Protein AF-A0A821H892-F1 (afdb_monomer)

Structure (mmCIF, N/CA/C/O backbone):
data_AF-A0A821H892-F1
#
_entry.id   AF-A0A821H892-F1
#
loop_
_atom_site.group_PDB
_atom_site.id
_atom_site.type_symbol
_atom_site.label_atom_id
_atom_site.label_alt_id
_atom_site.label_comp_id
_atom_site.label_asym_id
_atom_site.label_entity_id
_atom_site.label_seq_id
_atom_site.pdbx_PDB_ins_code
_atom_site.Cartn_x
_atom_site.Cartn_y
_atom_site.Cartn_z
_atom_site.occupancy
_atom_site.B_iso_or_equiv
_atom_site.auth_seq_id
_atom_site.auth_comp_id
_atom_site.auth_asym_id
_atom_site.auth_atom_id
_atom_site.pdbx_PDB_model_num
ATOM 1 N N . MET A 1 1 ? -0.830 26.082 19.150 1.00 38.91 1 MET A N 1
ATOM 2 C CA . MET A 1 1 ? 0.141 25.614 18.139 1.00 38.91 1 MET A CA 1
ATOM 3 C C . MET A 1 1 ? -0.563 24.563 17.296 1.00 38.91 1 MET A C 1
ATOM 5 O O . MET A 1 1 ? -0.838 23.487 17.806 1.00 38.91 1 MET A O 1
ATOM 9 N N . ALA A 1 2 ? -1.005 24.919 16.088 1.00 37.34 2 ALA A N 1
ATOM 10 C CA . ALA A 1 2 ? -1.718 23.990 15.214 1.00 37.34 2 ALA A CA 1
ATOM 11 C C . ALA A 1 2 ? -0.691 23.105 14.497 1.00 37.34 2 ALA A C 1
ATOM 13 O O . ALA A 1 2 ? 0.151 23.611 13.758 1.00 37.34 2 ALA A O 1
ATOM 14 N N . PHE A 1 3 ? -0.729 21.798 14.751 1.00 45.16 3 PHE A N 1
ATOM 15 C CA . PHE A 1 3 ? 0.015 20.831 13.954 1.00 45.16 3 PHE A CA 1
ATOM 16 C C . PHE A 1 3 ? -0.737 20.650 12.638 1.00 45.16 3 PHE A C 1
ATOM 18 O O . PHE A 1 3 ? -1.758 19.969 12.588 1.00 45.16 3 PHE A O 1
ATOM 25 N N . PHE A 1 4 ? -0.264 21.299 11.578 1.00 51.28 4 PHE A N 1
ATOM 26 C CA . PHE A 1 4 ? -0.753 21.011 10.238 1.00 51.28 4 PHE A CA 1
ATOM 27 C C . PHE A 1 4 ? -0.156 19.678 9.789 1.00 51.28 4 PHE A C 1
ATOM 29 O O . PHE A 1 4 ? 1.060 19.486 9.815 1.00 51.28 4 PHE A O 1
ATOM 36 N N . LEU A 1 5 ? -1.020 18.737 9.413 1.00 53.56 5 LEU A N 1
ATOM 37 C CA . LEU A 1 5 ? -0.603 17.485 8.797 1.00 53.56 5 LEU A CA 1
ATOM 38 C C . LEU A 1 5 ? 0.015 17.811 7.436 1.00 53.56 5 LEU A C 1
ATOM 40 O O . LEU A 1 5 ? -0.689 18.215 6.513 1.00 53.56 5 LEU A O 1
ATOM 44 N N . GLN A 1 6 ? 1.332 17.663 7.318 1.00 53.91 6 GLN A N 1
ATOM 45 C CA . GLN A 1 6 ? 2.026 17.858 6.053 1.00 53.91 6 GLN A CA 1
ATOM 46 C C . GLN A 1 6 ? 1.888 16.593 5.207 1.00 53.91 6 GLN A C 1
ATOM 48 O O . GLN A 1 6 ? 2.419 15.535 5.550 1.00 53.91 6 GLN A O 1
ATOM 53 N N . GLU A 1 7 ? 1.180 16.698 4.086 1.00 61.84 7 GLU A N 1
ATOM 54 C CA . GLU A 1 7 ? 1.226 15.667 3.059 1.00 61.84 7 GLU A CA 1
ATOM 55 C C . GLU A 1 7 ? 2.624 15.641 2.436 1.00 61.84 7 GLU A C 1
ATOM 57 O O . GLU A 1 7 ? 3.153 16.665 2.005 1.00 61.84 7 GLU A O 1
ATOM 62 N N . THR A 1 8 ? 3.264 14.472 2.450 1.00 63.97 8 THR A N 1
ATOM 63 C CA . THR A 1 8 ? 4.583 14.289 1.840 1.00 63.97 8 THR A CA 1
ATOM 64 C C . THR A 1 8 ? 4.387 13.558 0.529 1.00 63.97 8 THR A C 1
ATOM 66 O O . THR A 1 8 ? 4.161 12.349 0.510 1.00 63.97 8 THR A O 1
ATOM 69 N N . PHE A 1 9 ? 4.463 14.298 -0.568 1.00 72.75 9 PHE A N 1
ATOM 70 C CA . PHE A 1 9 ? 4.475 13.716 -1.898 1.00 72.75 9 PHE A CA 1
ATOM 71 C C . PHE A 1 9 ? 5.908 13.326 -2.262 1.00 72.75 9 PHE A C 1
ATOM 73 O O . PHE A 1 9 ? 6.826 14.128 -2.093 1.00 72.75 9 PHE A O 1
ATOM 80 N N . ASN A 1 10 ? 6.108 12.102 -2.755 1.00 79.50 10 ASN A N 1
ATOM 81 C CA . ASN A 1 10 ? 7.367 11.732 -3.393 1.00 79.50 10 ASN A CA 1
ATOM 82 C C . ASN A 1 10 ? 7.224 11.966 -4.906 1.00 79.50 10 ASN A C 1
ATOM 84 O O . ASN A 1 10 ? 6.621 11.122 -5.572 1.00 79.50 10 ASN A O 1
ATOM 88 N N . PRO A 1 11 ? 7.758 13.075 -5.455 1.00 85.06 11 PRO A N 1
ATOM 89 C CA . PRO A 1 11 ? 7.627 13.379 -6.878 1.00 85.06 11 PRO A CA 1
ATOM 90 C C . PRO A 1 11 ? 8.351 12.375 -7.776 1.00 85.06 11 PRO A C 1
ATOM 92 O O . PRO A 1 11 ? 8.028 12.278 -8.958 1.00 85.06 11 PRO A O 1
ATOM 95 N N . ASP A 1 12 ? 9.279 11.595 -7.219 1.00 88.12 12 ASP A N 1
ATOM 96 C CA . ASP A 1 12 ? 10.030 10.597 -7.968 1.00 88.12 12 ASP A CA 1
ATOM 97 C C . ASP A 1 12 ? 9.249 9.290 -8.174 1.00 88.12 12 ASP A C 1
ATOM 99 O O . ASP A 1 12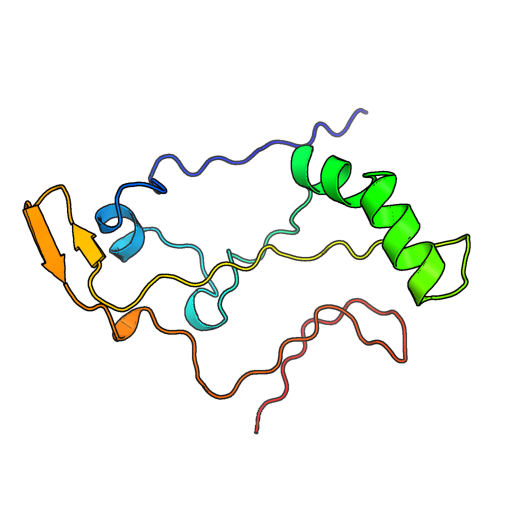 ? 9.739 8.415 -8.883 1.00 88.12 12 ASP A O 1
ATOM 103 N N . ILE A 1 13 ? 8.076 9.116 -7.549 1.00 89.31 13 ILE A N 1
ATOM 104 C CA . ILE A 1 13 ? 7.232 7.926 -7.715 1.00 89.31 13 ILE A CA 1
ATOM 105 C C . ILE A 1 13 ? 5.926 8.326 -8.382 1.00 89.31 13 ILE A C 1
ATOM 107 O O . ILE A 1 13 ? 5.109 9.057 -7.822 1.00 89.31 13 ILE A O 1
ATOM 111 N N . ARG A 1 14 ? 5.677 7.754 -9.555 1.00 89.25 14 ARG A N 1
ATOM 112 C CA . ARG A 1 14 ? 4.458 7.994 -10.320 1.00 89.25 14 ARG A CA 1
ATOM 113 C C . ARG A 1 14 ? 3.610 6.739 -10.403 1.00 89.25 14 ARG A C 1
ATOM 115 O O . ARG A 1 14 ? 4.069 5.700 -10.867 1.00 89.25 14 ARG A O 1
ATOM 122 N N . ARG A 1 15 ? 2.349 6.831 -9.967 1.00 86.62 15 ARG A N 1
ATOM 123 C CA . ARG A 1 15 ? 1.394 5.704 -9.945 1.00 86.62 15 ARG A CA 1
ATOM 124 C C . ARG A 1 15 ? 1.131 5.102 -11.332 1.00 86.62 15 ARG A C 1
ATOM 126 O O . ARG A 1 15 ? 0.721 3.955 -11.431 1.00 86.62 15 ARG A O 1
ATOM 133 N N . ASP A 1 16 ? 1.316 5.868 -12.390 1.00 88.69 16 ASP A N 1
ATOM 134 C CA . ASP A 1 16 ? 1.065 5.468 -13.773 1.00 88.69 16 ASP A CA 1
ATOM 135 C C . ASP A 1 16 ? 2.344 5.077 -14.531 1.00 88.69 16 ASP A C 1
ATOM 137 O O . ASP A 1 16 ? 2.265 4.707 -15.697 1.00 88.69 16 ASP A O 1
ATOM 141 N N . GLN A 1 17 ? 3.514 5.138 -13.883 1.00 91.81 17 GLN A N 1
ATOM 142 C CA . GLN A 1 17 ? 4.810 4.853 -14.508 1.00 91.81 17 GLN A CA 1
ATOM 143 C C . GLN A 1 17 ? 5.605 3.838 -13.680 1.00 91.81 17 GLN A C 1
ATOM 145 O O . GLN A 1 17 ? 6.393 4.232 -12.806 1.00 91.81 17 GLN A O 1
ATOM 150 N N . PRO A 1 18 ? 5.415 2.529 -13.933 1.00 93.56 18 PRO A N 1
ATOM 151 C CA . PRO A 1 18 ? 6.104 1.458 -13.215 1.00 93.56 18 PRO A CA 1
ATOM 152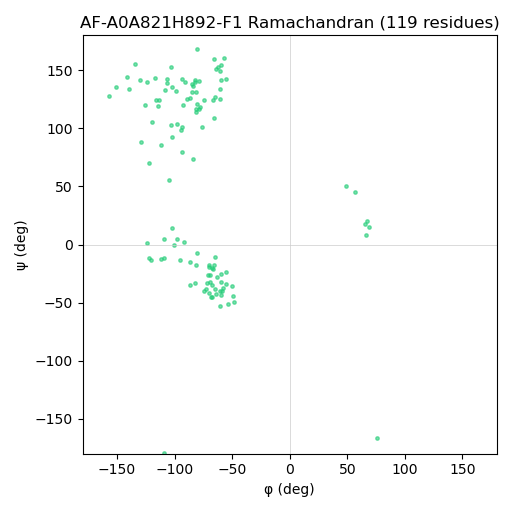 C C . PRO A 1 18 ? 7.633 1.555 -13.242 1.00 93.56 18 PRO A C 1
ATOM 154 O O . PRO A 1 18 ? 8.299 1.056 -12.338 1.00 93.56 18 PRO A O 1
ATOM 157 N N . GLU A 1 19 ? 8.208 2.237 -14.232 1.00 92.81 19 GLU A N 1
ATOM 158 C CA . GLU A 1 19 ? 9.632 2.572 -14.303 1.00 92.81 19 GLU A CA 1
ATOM 159 C C . GLU A 1 19 ? 10.145 3.185 -13.002 1.00 92.81 19 GLU A C 1
ATOM 161 O O . GLU A 1 19 ? 11.197 2.793 -12.494 1.00 92.81 19 GLU A O 1
ATOM 166 N N . THR A 1 20 ? 9.366 4.115 -12.445 1.00 92.44 20 THR A N 1
ATOM 167 C CA . THR A 1 20 ? 9.721 4.880 -11.246 1.00 92.44 20 THR A CA 1
ATOM 168 C C . THR A 1 20 ? 9.774 4.011 -9.987 1.00 92.44 20 THR A C 1
ATOM 170 O O . THR A 1 20 ? 10.441 4.335 -9.003 1.00 92.44 20 THR A O 1
ATOM 173 N N . TRP A 1 21 ? 9.123 2.846 -10.013 1.00 92.44 21 TRP A N 1
ATOM 174 C CA . TRP A 1 21 ? 9.012 1.952 -8.862 1.00 92.44 21 TRP A CA 1
ATOM 175 C C . TRP A 1 21 ? 10.248 1.074 -8.673 1.00 92.44 21 TRP A C 1
ATOM 177 O O . TRP A 1 21 ? 10.449 0.521 -7.594 1.00 92.44 21 TRP A O 1
ATOM 187 N N . SER A 1 22 ? 11.092 0.927 -9.696 1.00 85.31 22 SER A N 1
ATOM 188 C CA . SER A 1 22 ? 12.285 0.079 -9.607 1.00 85.31 22 SER A CA 1
ATOM 189 C C . SER A 1 22 ? 13.329 0.633 -8.638 1.00 85.31 22 SER A C 1
ATOM 191 O O . SER A 1 22 ? 13.999 -0.143 -7.963 1.00 85.31 22 SER A O 1
ATOM 193 N N . TYR A 1 23 ? 13.465 1.960 -8.562 1.00 83.44 23 TYR A N 1
ATOM 194 C CA . TYR A 1 23 ? 14.581 2.618 -7.873 1.00 83.44 23 TYR A CA 1
ATOM 195 C C . TYR A 1 23 ? 14.153 3.547 -6.725 1.00 83.44 23 TYR A C 1
ATOM 197 O O . TYR A 1 23 ? 14.999 3.939 -5.925 1.00 83.44 23 TYR A O 1
ATOM 205 N N . LYS A 1 24 ? 12.861 3.895 -6.609 1.00 84.69 24 LYS A N 1
ATOM 206 C CA . LYS A 1 24 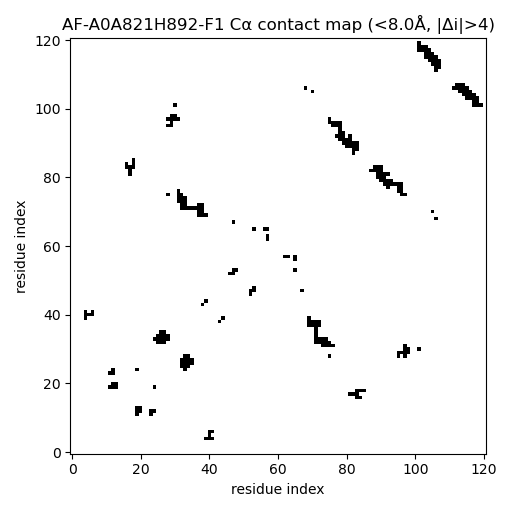? 12.365 4.848 -5.590 1.00 84.69 24 LYS A CA 1
ATOM 207 C C . LYS A 1 24 ? 11.272 4.304 -4.686 1.00 84.69 24 LYS A C 1
ATOM 209 O O . LYS A 1 24 ? 10.792 5.039 -3.830 1.00 84.69 24 LYS A O 1
ATOM 214 N N . TRP A 1 25 ? 10.864 3.047 -4.854 1.00 90.25 25 TRP A N 1
ATOM 215 C CA . TRP A 1 25 ? 9.781 2.484 -4.050 1.00 90.25 25 TRP A CA 1
ATOM 216 C C . TRP A 1 25 ? 10.107 2.520 -2.546 1.00 90.25 25 TRP A C 1
ATOM 218 O O . TRP A 1 25 ? 11.256 2.262 -2.181 1.00 90.25 25 TRP A O 1
ATOM 228 N N . PRO A 1 26 ? 9.132 2.807 -1.660 1.00 89.56 26 PRO A N 1
ATOM 229 C CA . PRO A 1 26 ? 9.405 2.932 -0.232 1.00 89.56 26 PRO A CA 1
ATOM 230 C C . PRO A 1 26 ? 9.984 1.658 0.403 1.00 89.56 26 PRO A C 1
ATOM 232 O O . PRO A 1 26 ? 9.732 0.537 -0.047 1.00 89.56 26 PRO A O 1
ATOM 235 N N . ASN A 1 27 ? 10.725 1.834 1.502 1.00 88.81 27 ASN A N 1
ATOM 236 C CA . ASN A 1 27 ? 11.233 0.730 2.325 1.00 88.81 27 ASN A CA 1
ATOM 237 C C . ASN A 1 27 ? 10.092 -0.168 2.841 1.00 88.81 27 ASN A C 1
ATOM 239 O O . ASN A 1 27 ? 8.943 0.258 2.891 1.00 88.81 27 ASN A O 1
ATOM 243 N N . PHE A 1 28 ? 10.418 -1.402 3.245 1.00 89.69 28 PHE A N 1
ATOM 244 C CA . PHE A 1 28 ? 9.453 -2.458 3.613 1.00 89.69 28 PHE A CA 1
ATOM 245 C C . PHE A 1 28 ? 8.558 -2.960 2.465 1.00 89.69 28 PHE A C 1
ATOM 247 O O . PHE A 1 28 ? 7.586 -3.679 2.690 1.00 89.69 28 PHE A O 1
ATOM 254 N N . SER A 1 29 ? 8.947 -2.690 1.217 1.00 90.94 29 SER A N 1
ATOM 255 C CA . SER A 1 29 ? 8.250 -3.153 0.009 1.00 90.94 29 SER A CA 1
ATOM 256 C C . SER A 1 29 ? 8.062 -4.667 -0.070 1.00 90.94 29 SER A C 1
ATOM 258 O O . SER A 1 29 ? 7.044 -5.145 -0.563 1.00 90.94 29 SER A O 1
ATOM 260 N N . LYS A 1 30 ? 9.025 -5.429 0.455 1.00 91.69 30 LYS A N 1
ATOM 261 C CA . LYS A 1 30 ? 8.965 -6.891 0.539 1.00 91.69 30 LYS A CA 1
ATOM 262 C C . LYS A 1 30 ? 7.942 -7.407 1.546 1.00 91.69 30 LYS A C 1
ATOM 264 O O . LYS A 1 30 ? 7.519 -8.547 1.415 1.00 91.69 30 LYS A O 1
ATOM 269 N N . LEU A 1 31 ? 7.500 -6.554 2.464 1.00 90.31 31 LEU A N 1
ATOM 270 C CA . LEU A 1 31 ? 6.391 -6.806 3.382 1.00 90.31 31 LEU A CA 1
ATOM 271 C C . LEU A 1 31 ? 5.079 -6.185 2.868 1.00 90.31 31 LEU A C 1
ATOM 273 O O . LEU A 1 31 ? 4.089 -6.168 3.577 1.00 90.31 31 LEU A O 1
ATOM 277 N N . GLY A 1 32 ? 5.055 -5.598 1.665 1.00 90.56 32 GLY A N 1
ATOM 278 C CA . GLY A 1 32 ? 3.868 -4.904 1.152 1.00 90.56 32 GLY A CA 1
ATOM 279 C C . GLY A 1 32 ? 3.514 -3.622 1.917 1.00 90.56 32 GLY A C 1
ATOM 280 O O . GLY A 1 32 ? 2.374 -3.170 1.841 1.00 90.56 32 GLY A O 1
ATOM 281 N N . ILE A 1 33 ? 4.466 -3.032 2.648 1.00 90.31 33 ILE A N 1
ATOM 282 C CA . ILE A 1 33 ? 4.281 -1.806 3.436 1.00 90.31 33 ILE A CA 1
ATOM 283 C C . ILE A 1 33 ? 4.974 -0.634 2.728 1.00 90.31 33 ILE A C 1
ATOM 285 O O . ILE A 1 33 ? 6.058 -0.786 2.161 1.00 90.31 33 ILE A O 1
ATOM 289 N N . LEU A 1 34 ? 4.355 0.548 2.770 1.00 88.50 34 LEU A N 1
ATOM 290 C CA . LEU A 1 34 ? 4.904 1.785 2.216 1.00 88.50 34 LEU A CA 1
ATOM 291 C C . LEU A 1 34 ? 5.670 2.586 3.282 1.00 88.50 34 LEU A C 1
ATOM 293 O O . LEU A 1 34 ? 5.171 3.568 3.832 1.00 88.50 34 LEU A O 1
ATOM 297 N N . GLY A 1 35 ? 6.912 2.186 3.556 1.00 87.12 35 GLY A N 1
ATOM 298 C CA . GLY A 1 35 ? 7.801 2.884 4.488 1.00 87.12 35 GLY A CA 1
ATOM 299 C C . GLY A 1 35 ? 7.464 2.650 5.965 1.00 87.12 35 GLY A C 1
ATOM 300 O O . GLY A 1 35 ? 6.729 1.733 6.317 1.00 87.12 35 GLY A O 1
ATOM 301 N N . ASN A 1 36 ? 8.044 3.467 6.854 1.00 83.69 36 ASN A N 1
ATOM 302 C CA . ASN A 1 36 ? 7.852 3.335 8.309 1.00 83.69 36 ASN A CA 1
ATOM 303 C C . ASN A 1 36 ? 7.005 4.447 8.941 1.00 83.69 36 ASN A C 1
ATOM 305 O O . ASN A 1 36 ? 6.880 4.520 10.162 1.00 83.69 36 ASN A O 1
ATOM 309 N N . ASN A 1 37 ? 6.458 5.345 8.126 1.00 82.38 37 ASN A N 1
ATOM 310 C CA . ASN A 1 37 ? 5.739 6.508 8.625 1.00 82.38 37 ASN A CA 1
ATOM 311 C C . ASN A 1 37 ? 4.282 6.154 8.918 1.00 82.38 37 ASN A C 1
ATOM 313 O O . ASN A 1 37 ? 3.618 5.478 8.131 1.00 82.38 37 ASN A O 1
ATOM 317 N N . ARG A 1 38 ? 3.769 6.657 10.043 1.00 81.69 38 ARG A N 1
ATOM 318 C CA . ARG A 1 38 ? 2.345 6.558 10.380 1.00 81.69 38 ARG A CA 1
ATOM 319 C C . ARG A 1 38 ? 1.518 7.271 9.315 1.00 81.69 38 ARG A C 1
ATOM 321 O O . ARG A 1 38 ? 1.827 8.403 8.944 1.00 81.69 38 ARG A O 1
ATOM 328 N N . TRP A 1 39 ? 0.454 6.625 8.851 1.00 83.94 39 TRP A N 1
ATOM 329 C CA . TRP A 1 39 ? -0.386 7.139 7.776 1.00 83.94 39 TRP A CA 1
ATOM 330 C C . TRP A 1 39 ? -1.435 8.113 8.324 1.00 83.94 39 TRP A C 1
ATOM 332 O O . TRP A 1 39 ? -2.616 7.784 8.469 1.00 83.94 39 TRP A O 1
ATOM 342 N N . LEU A 1 40 ? -0.948 9.300 8.691 1.00 85.56 40 LEU A N 1
ATOM 343 C CA . LEU A 1 40 ? -1.682 10.372 9.369 1.00 85.56 40 LEU A CA 1
ATOM 344 C C . LEU A 1 40 ? -2.105 11.516 8.437 1.00 85.56 40 LEU A C 1
ATOM 346 O O . LEU A 1 40 ? -2.469 12.577 8.918 1.00 85.56 40 LEU A O 1
ATOM 350 N N . TYR A 1 41 ? -2.053 11.344 7.117 1.00 81.31 41 TYR A N 1
ATOM 351 C CA . TYR A 1 41 ? -2.476 12.400 6.191 1.00 81.31 41 TYR A CA 1
ATOM 352 C C . TYR A 1 41 ? -3.965 12.745 6.359 1.00 81.31 41 TYR A C 1
ATOM 354 O O . TYR A 1 41 ? -4.734 11.853 6.732 1.00 81.31 41 TYR A O 1
ATOM 362 N N . PRO A 1 42 ? -4.395 13.984 6.037 1.00 85.69 42 PRO A N 1
ATOM 363 C CA . PRO A 1 42 ? -5.786 14.417 6.197 1.00 85.69 42 PRO A CA 1
ATOM 364 C C . PRO A 1 42 ? -6.790 13.419 5.615 1.00 85.69 42 PRO A C 1
ATOM 366 O O . PRO A 1 42 ? -7.641 12.918 6.340 1.00 85.69 42 PRO A O 1
ATOM 369 N N . GLN A 1 43 ? -6.574 12.978 4.371 1.00 85.56 43 GLN A N 1
ATOM 370 C CA . GLN A 1 43 ? -7.427 11.981 3.720 1.00 85.56 43 GLN A CA 1
ATOM 371 C C . GLN A 1 43 ? -7.520 10.656 4.496 1.00 85.56 43 GLN A C 1
ATOM 373 O O . GLN A 1 43 ? -8.573 10.024 4.539 1.00 85.56 43 GLN A O 1
ATOM 378 N N . ALA A 1 44 ? -6.426 10.205 5.114 1.00 85.75 44 ALA A N 1
ATOM 379 C CA . ALA A 1 44 ? -6.424 8.975 5.899 1.00 85.75 44 ALA A CA 1
ATOM 380 C C . ALA A 1 44 ? -7.190 9.151 7.222 1.00 85.75 44 ALA A C 1
ATOM 382 O O . ALA A 1 44 ? -7.816 8.207 7.703 1.00 85.75 44 ALA A O 1
ATOM 383 N N . CYS A 1 45 ? -7.156 10.344 7.816 1.00 88.44 45 CYS A N 1
ATOM 384 C CA . CYS A 1 45 ? -7.967 10.691 8.982 1.00 88.44 45 CYS A CA 1
ATOM 385 C C . CYS A 1 45 ? -9.453 10.819 8.615 1.00 88.44 45 CYS A C 1
ATOM 387 O O . CYS A 1 45 ? -10.296 10.283 9.332 1.00 88.44 45 CYS A O 1
ATOM 389 N N . ASP A 1 46 ? -9.776 11.441 7.483 1.00 90.38 46 ASP A N 1
ATOM 390 C CA . ASP A 1 46 ? -11.150 11.583 6.987 1.00 90.38 46 ASP A CA 1
ATOM 391 C C . ASP A 1 46 ? -11.766 10.220 6.657 1.00 90.38 46 ASP A C 1
ATOM 393 O O . ASP A 1 46 ? -12.893 9.924 7.051 1.00 90.38 46 ASP A O 1
ATOM 397 N N . ASN A 1 47 ? -10.996 9.330 6.021 1.00 90.69 47 ASN A N 1
ATOM 398 C CA . ASN A 1 47 ? -11.432 7.962 5.740 1.00 90.69 47 ASN A CA 1
ATOM 399 C C . ASN A 1 47 ? -11.755 7.181 7.025 1.00 90.69 47 ASN A C 1
ATOM 401 O O . ASN A 1 47 ? -12.740 6.446 7.059 1.00 90.69 47 ASN A O 1
ATOM 405 N N . ARG A 1 48 ? -10.954 7.348 8.088 1.00 90.38 48 ARG A N 1
ATOM 406 C CA . ARG A 1 48 ? -11.186 6.690 9.390 1.00 90.38 48 ARG A CA 1
ATOM 407 C C . ARG A 1 48 ? -12.386 7.266 10.144 1.00 90.38 48 ARG A C 1
ATOM 409 O O . ARG A 1 48 ? -12.996 6.551 10.928 1.00 90.38 48 ARG A O 1
ATOM 416 N N . GLN A 1 49 ? -12.727 8.527 9.893 1.00 91.44 49 GLN A N 1
ATOM 417 C CA . GLN A 1 49 ? -13.890 9.205 10.473 1.00 91.44 49 GLN A CA 1
ATOM 418 C C . GLN A 1 49 ? -15.149 9.093 9.600 1.00 91.44 49 GLN A C 1
ATOM 420 O O . GLN A 1 49 ? -16.191 9.648 9.945 1.00 91.44 49 GLN A O 1
ATOM 425 N N . ASN A 1 50 ? -15.084 8.388 8.466 1.00 95.50 50 ASN A N 1
ATOM 426 C CA . ASN A 1 50 ? -16.215 8.274 7.557 1.00 95.50 50 ASN A CA 1
ATOM 427 C C . ASN A 1 50 ? -17.415 7.607 8.270 1.00 95.50 50 ASN A C 1
ATOM 429 O O . ASN A 1 50 ? -17.277 6.483 8.762 1.00 95.50 50 ASN A O 1
ATOM 433 N N . PRO A 1 51 ? -18.609 8.235 8.289 1.00 96.69 51 PRO A N 1
ATOM 434 C CA . PRO A 1 51 ? -19.755 7.734 9.050 1.00 96.69 51 PRO A CA 1
ATOM 435 C C . PRO A 1 51 ? -20.254 6.368 8.564 1.00 96.69 51 PRO A C 1
ATOM 437 O O . PRO A 1 51 ? -20.770 5.583 9.358 1.00 96.69 51 PRO A O 1
ATOM 440 N N . ASN A 1 52 ? -20.064 6.040 7.282 1.00 97.50 52 ASN A N 1
ATOM 441 C CA . ASN A 1 52 ? -20.420 4.725 6.754 1.00 97.50 52 ASN A CA 1
ATOM 442 C C . ASN A 1 52 ? -19.438 3.649 7.234 1.00 97.50 52 ASN A C 1
ATOM 444 O O . ASN A 1 52 ? -19.866 2.550 7.577 1.00 97.50 52 ASN A O 1
ATOM 448 N N . ILE A 1 53 ? -18.143 3.972 7.313 1.00 94.81 53 ILE A N 1
ATOM 449 C CA . ILE A 1 53 ? -17.123 3.064 7.857 1.00 94.81 53 ILE A CA 1
ATOM 450 C C . ILE A 1 53 ? -17.343 2.859 9.357 1.00 94.81 53 ILE A C 1
ATOM 452 O O . ILE A 1 53 ? -17.368 1.716 9.813 1.00 94.81 53 ILE A O 1
ATOM 456 N N . TYR A 1 54 ? -17.595 3.938 10.105 1.00 95.38 54 TYR A N 1
ATOM 457 C CA . TYR A 1 54 ? -17.975 3.861 11.516 1.00 95.38 54 TYR A CA 1
ATOM 458 C C . TYR A 1 54 ? -19.176 2.931 11.713 1.00 95.38 54 TYR A C 1
ATOM 460 O O . TYR A 1 54 ? -19.093 1.992 12.497 1.00 95.38 54 TYR A O 1
ATOM 468 N N . LYS A 1 55 ? -20.259 3.123 10.946 1.00 97.50 55 LYS A N 1
ATOM 469 C CA . LYS A 1 55 ? -21.475 2.305 11.055 1.00 97.50 55 LYS A CA 1
ATOM 470 C C . LYS A 1 55 ? -21.209 0.818 10.810 1.00 97.50 55 LYS A C 1
ATOM 472 O O . LYS A 1 55 ? -21.773 -0.014 11.515 1.00 97.50 55 LYS A O 1
ATOM 477 N N . VAL A 1 56 ? -20.355 0.476 9.843 1.00 96.62 56 VAL A N 1
ATOM 478 C CA . VAL A 1 56 ? -19.963 -0.920 9.590 1.00 96.62 56 VAL A CA 1
ATOM 479 C C . VAL A 1 56 ? -19.289 -1.518 10.823 1.00 96.62 56 VAL A C 1
ATOM 481 O O . VAL A 1 56 ? -19.736 -2.550 11.316 1.00 96.62 56 VAL A O 1
ATOM 484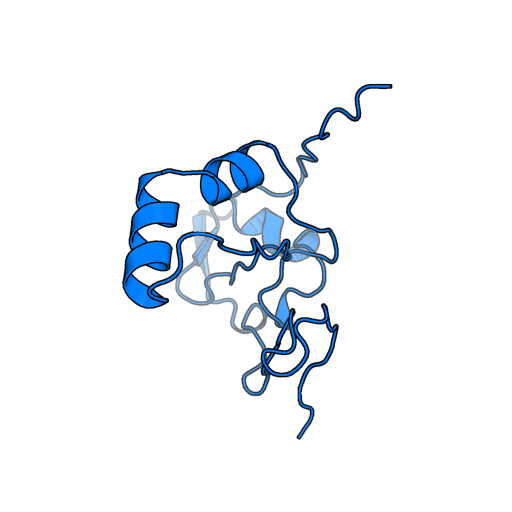 N N . PHE A 1 57 ? -18.260 -0.864 11.365 1.00 94.88 57 PHE A N 1
ATOM 485 C CA . PHE A 1 57 ? -17.540 -1.393 12.526 1.00 94.88 57 PHE A CA 1
ATOM 486 C C . PHE A 1 57 ? -18.374 -1.367 13.811 1.00 94.88 57 PHE A C 1
ATOM 488 O O . PHE A 1 57 ? -18.268 -2.288 14.615 1.00 94.88 57 PHE A O 1
ATOM 495 N N . GLN A 1 58 ? -19.258 -0.382 13.968 1.00 96.25 58 GLN A N 1
ATOM 496 C CA . GLN A 1 58 ? -20.205 -0.305 15.079 1.00 96.25 58 GLN A CA 1
ATOM 497 C C . GLN A 1 58 ? -21.130 -1.531 15.088 1.00 96.25 58 GLN A C 1
ATOM 499 O O . GLN A 1 58 ? -21.369 -2.124 16.136 1.00 96.25 58 GLN A O 1
ATOM 504 N N . ILE A 1 59 ? -21.630 -1.938 13.915 1.00 96.75 59 ILE A N 1
ATOM 505 C CA . ILE A 1 59 ? -22.474 -3.133 13.770 1.00 96.75 59 ILE A CA 1
ATOM 506 C C . ILE A 1 59 ? -21.664 -4.407 14.024 1.00 96.75 59 ILE A C 1
ATOM 508 O O . ILE A 1 59 ? -22.136 -5.286 14.737 1.00 96.75 59 ILE A O 1
ATOM 512 N N . LEU A 1 60 ? -20.458 -4.510 13.456 1.00 95.81 60 LEU A N 1
ATOM 513 C CA . LEU A 1 60 ? -19.624 -5.710 13.580 1.00 95.81 60 LEU A CA 1
ATOM 514 C C . LEU A 1 60 ? -19.170 -5.975 15.019 1.00 95.81 60 LEU A C 1
ATOM 516 O O . LEU A 1 60 ? -19.124 -7.131 15.430 1.00 95.81 60 LEU A O 1
ATOM 520 N N . PHE A 1 61 ? -18.836 -4.925 15.772 1.00 92.94 61 PHE A N 1
ATOM 521 C CA . PHE A 1 61 ? -18.358 -5.058 17.149 1.00 92.94 61 PHE A CA 1
ATOM 522 C C . PHE A 1 61 ? -19.457 -4.909 18.202 1.00 92.94 61 PHE A C 1
ATOM 524 O O . PHE A 1 61 ? -19.228 -5.255 19.354 1.00 92.94 61 PHE A O 1
ATOM 531 N N . GLY A 1 62 ? -20.644 -4.416 17.834 1.00 95.50 62 GLY A N 1
ATOM 532 C CA . GLY A 1 62 ? -21.729 -4.167 18.787 1.00 95.50 62 GLY A CA 1
ATOM 533 C C . GLY A 1 62 ? -21.452 -3.009 19.752 1.00 95.50 62 GLY A C 1
ATOM 534 O O . GLY A 1 62 ? -22.163 -2.866 20.742 1.00 95.50 62 GLY A O 1
ATOM 535 N N . GLU A 1 63 ? -20.455 -2.172 19.454 1.00 94.31 63 GLU A N 1
ATOM 536 C CA . GLU A 1 63 ? -19.971 -1.107 20.331 1.00 94.31 63 GLU A CA 1
ATOM 537 C C . GLU A 1 63 ? -20.178 0.273 19.718 1.00 94.31 63 GLU A C 1
ATOM 539 O O . GLU A 1 63 ? -20.019 0.470 18.514 1.00 94.31 63 GLU A O 1
ATOM 544 N N . ARG A 1 64 ? -20.513 1.256 20.560 1.00 94.38 64 ARG A N 1
ATOM 545 C CA . ARG A 1 64 ? -20.640 2.662 20.134 1.00 94.38 64 ARG A CA 1
ATOM 546 C C . ARG A 1 64 ? -19.307 3.397 20.180 1.00 94.38 64 ARG A C 1
ATOM 548 O O . ARG A 1 64 ? -19.059 4.263 19.341 1.00 94.38 64 ARG A O 1
ATOM 555 N N . GLU A 1 65 ? -18.470 3.052 21.150 1.00 94.12 65 GLU A N 1
ATOM 556 C CA . GLU A 1 65 ? -17.159 3.657 21.352 1.00 94.12 65 GLU A CA 1
ATOM 557 C C . GLU A 1 65 ? -16.102 2.807 20.655 1.00 94.12 65 GLU A C 1
ATOM 559 O O . GLU A 1 65 ? -15.666 1.773 21.153 1.00 94.12 65 GLU A O 1
ATOM 564 N N . LEU A 1 66 ? -15.716 3.234 19.454 1.00 89.62 66 LEU A N 1
ATOM 565 C CA . LEU A 1 66 ? -14.723 2.532 18.652 1.00 89.62 66 LEU A CA 1
ATOM 566 C C . LEU A 1 66 ? -13.354 3.189 18.800 1.00 89.62 66 LEU A C 1
ATOM 568 O O . LEU A 1 66 ? -13.206 4.402 18.643 1.00 89.62 66 LEU A O 1
ATOM 572 N N . ILE A 1 67 ? -12.336 2.364 19.036 1.00 85.81 67 ILE A N 1
ATOM 573 C CA . ILE A 1 67 ? -10.940 2.797 19.028 1.00 85.81 67 ILE A CA 1
ATOM 574 C C . ILE A 1 67 ? -10.417 2.722 17.597 1.00 85.81 67 ILE A C 1
ATOM 576 O O . ILE A 1 67 ? -10.469 1.680 16.943 1.00 85.81 67 ILE A O 1
ATOM 580 N N . VAL A 1 68 ? -9.869 3.834 17.116 1.00 84.50 68 VAL A N 1
ATOM 581 C CA . VAL A 1 68 ? -9.260 3.914 15.790 1.00 84.50 68 VAL A CA 1
ATOM 582 C C . VAL A 1 68 ? -7.765 3.633 15.896 1.00 84.50 68 VAL A C 1
ATOM 584 O O . VAL A 1 68 ? -7.027 4.373 16.546 1.00 84.50 68 VAL A O 1
ATOM 587 N N . ASN A 1 69 ? -7.302 2.590 15.209 1.00 82.06 69 ASN A N 1
ATOM 588 C CA . ASN A 1 69 ? -5.876 2.308 15.091 1.00 82.06 69 ASN A CA 1
ATOM 589 C C . ASN A 1 69 ? -5.229 3.176 13.993 1.00 82.06 69 ASN A C 1
ATOM 591 O O . ASN A 1 69 ? -5.710 3.252 12.856 1.00 82.06 69 ASN A O 1
ATOM 595 N N . ILE A 1 70 ? -4.107 3.815 14.326 1.00 83.62 70 ILE A N 1
ATOM 596 C CA . ILE A 1 70 ? -3.282 4.580 13.390 1.00 83.62 70 ILE A CA 1
ATOM 597 C C . ILE A 1 70 ? -2.119 3.695 12.943 1.00 83.62 70 ILE A C 1
ATOM 599 O O . ILE A 1 70 ? -1.135 3.517 13.658 1.00 83.62 70 ILE A O 1
ATOM 603 N N . THR A 1 71 ? -2.228 3.182 11.722 1.00 82.12 71 THR A N 1
ATOM 604 C CA . THR A 1 71 ? -1.269 2.243 11.130 1.00 82.12 71 THR A CA 1
ATOM 605 C C . THR A 1 71 ? -0.445 2.887 10.013 1.00 82.12 71 THR A C 1
ATOM 607 O O . THR A 1 71 ? -0.598 4.070 9.683 1.00 82.12 71 THR A O 1
ATOM 610 N N . ARG A 1 72 ? 0.438 2.089 9.408 1.00 86.81 72 ARG A N 1
ATOM 611 C CA . ARG A 1 72 ? 1.090 2.398 8.126 1.00 86.81 72 ARG A CA 1
ATOM 612 C C . ARG A 1 72 ? 0.155 2.064 6.957 1.00 86.81 72 ARG A C 1
ATOM 614 O O . ARG A 1 72 ? -0.879 1.421 7.144 1.00 86.81 72 ARG A O 1
ATOM 621 N N . ALA A 1 73 ? 0.517 2.511 5.757 1.00 86.94 73 ALA A N 1
ATOM 622 C CA . A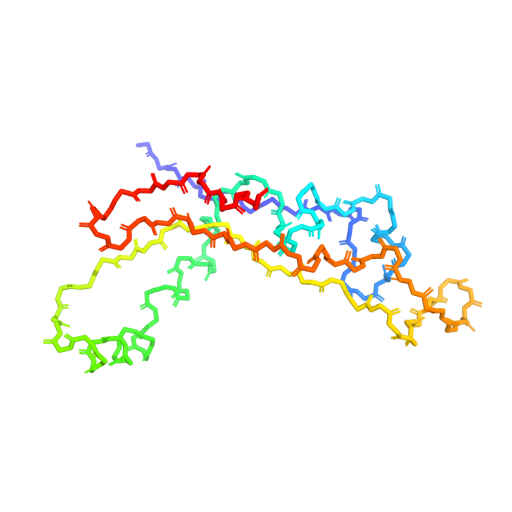LA A 1 73 ? -0.180 2.146 4.527 1.00 86.94 73 ALA A CA 1
ATOM 623 C C . ALA A 1 73 ? 0.444 0.892 3.899 1.00 86.94 73 ALA A C 1
ATOM 625 O O . ALA A 1 73 ? 1.671 0.759 3.862 1.00 86.94 73 ALA A O 1
ATOM 626 N N . GLY A 1 74 ? -0.401 -0.000 3.382 1.00 88.38 74 GLY A N 1
ATOM 627 C CA . GLY A 1 74 ? 0.013 -1.182 2.629 1.00 88.38 74 GLY A CA 1
ATOM 628 C C . GLY A 1 74 ? -0.277 -1.030 1.139 1.00 88.38 74 GLY A C 1
ATOM 629 O O . GLY A 1 74 ? -1.337 -0.531 0.762 1.00 88.38 74 GLY A O 1
ATOM 630 N N . LEU A 1 75 ? 0.658 -1.463 0.295 1.00 90.19 75 LEU A N 1
ATOM 631 C CA . LEU A 1 75 ? 0.473 -1.567 -1.150 1.00 90.19 75 LEU A CA 1
ATOM 632 C C . LEU A 1 75 ? 1.459 -2.586 -1.728 1.00 90.19 75 LEU A C 1
ATOM 634 O O . LEU A 1 75 ? 2.671 -2.485 -1.527 1.00 90.19 75 LEU A O 1
ATOM 638 N N . MET A 1 76 ? 0.933 -3.539 -2.493 1.00 91.00 76 MET A N 1
ATOM 639 C CA . MET A 1 76 ? 1.735 -4.497 -3.251 1.00 91.00 76 MET A CA 1
ATOM 640 C C . MET A 1 76 ? 1.961 -3.985 -4.673 1.00 91.00 76 MET A C 1
ATOM 642 O O . MET A 1 76 ? 1.064 -3.403 -5.285 1.00 91.00 76 MET A O 1
ATOM 646 N N . ARG A 1 77 ? 3.158 -4.223 -5.213 1.00 92.50 77 ARG A N 1
ATOM 647 C CA . ARG A 1 77 ? 3.440 -3.965 -6.629 1.00 92.50 77 ARG A CA 1
ATOM 648 C C . ARG A 1 77 ? 2.871 -5.106 -7.482 1.00 92.50 77 ARG A C 1
ATOM 650 O O . ARG A 1 77 ? 3.000 -6.261 -7.071 1.00 92.50 77 ARG A O 1
ATOM 657 N N . PRO A 1 78 ? 2.295 -4.821 -8.664 1.00 93.88 78 PRO A N 1
ATOM 658 C CA . PRO A 1 78 ? 1.984 -5.869 -9.630 1.00 93.88 78 PRO A CA 1
ATOM 659 C C . PRO A 1 78 ? 3.278 -6.576 -10.046 1.00 93.88 78 PRO A C 1
ATOM 661 O O . PRO A 1 78 ? 4.337 -5.959 -10.054 1.00 93.88 78 PRO A O 1
ATOM 664 N N . THR A 1 79 ? 3.212 -7.863 -10.379 1.00 96.25 79 THR A N 1
ATOM 665 C CA . THR A 1 79 ? 4.403 -8.657 -10.740 1.00 96.25 79 THR A CA 1
ATOM 666 C C . THR A 1 79 ? 4.323 -9.273 -12.129 1.00 96.25 79 THR A C 1
ATOM 668 O O . THR A 1 79 ? 5.335 -9.764 -12.621 1.00 96.25 79 THR A O 1
ATOM 671 N N . LYS A 1 80 ? 3.148 -9.249 -12.765 1.00 97.38 80 LYS A N 1
ATOM 672 C CA . LYS A 1 80 ? 2.881 -9.907 -14.045 1.00 97.38 80 LYS A CA 1
ATOM 673 C C . LYS A 1 80 ? 2.370 -8.915 -15.074 1.00 97.38 80 LYS A C 1
ATOM 675 O O . LYS A 1 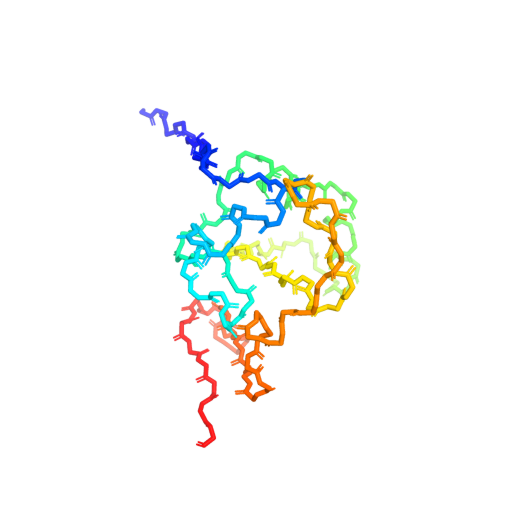80 ? 1.538 -8.076 -14.731 1.00 97.38 80 LYS A O 1
ATOM 680 N N . ASN A 1 81 ? 2.837 -9.059 -16.313 1.00 97.31 81 ASN A N 1
ATOM 681 C CA . ASN A 1 81 ? 2.362 -8.308 -17.477 1.00 97.31 81 ASN A CA 1
ATOM 682 C C . ASN A 1 81 ? 2.277 -6.785 -17.234 1.00 97.31 81 ASN A C 1
ATOM 684 O O . ASN A 1 81 ? 1.238 -6.156 -17.443 1.00 97.31 81 ASN A O 1
ATOM 688 N N . ILE A 1 82 ? 3.361 -6.193 -16.728 1.00 96.06 82 ILE A N 1
ATOM 689 C CA . ILE A 1 82 ? 3.411 -4.776 -16.356 1.00 96.06 82 ILE A CA 1
ATOM 690 C C . ILE A 1 82 ? 3.841 -3.963 -17.570 1.00 96.06 82 ILE A C 1
ATOM 692 O O . ILE A 1 82 ? 4.902 -4.220 -18.132 1.00 96.06 82 ILE A O 1
ATOM 696 N N . TYR A 1 83 ? 3.050 -2.961 -17.943 1.00 95.44 83 TYR A N 1
ATOM 697 C CA . TYR A 1 83 ? 3.378 -2.073 -19.053 1.00 95.44 83 TYR A CA 1
ATOM 698 C C . TYR A 1 83 ? 4.376 -0.982 -18.635 1.00 95.44 83 TYR A C 1
ATOM 700 O O . TYR A 1 83 ? 4.090 -0.173 -17.752 1.00 95.44 83 TYR A O 1
ATOM 708 N N . PHE A 1 84 ? 5.533 -0.939 -19.295 1.00 94.56 84 PHE A N 1
ATOM 709 C CA . PHE A 1 84 ? 6.559 0.090 -19.134 1.00 94.56 84 PHE A CA 1
ATOM 710 C C . PHE A 1 84 ? 6.481 1.080 -20.304 1.00 94.56 84 PHE A C 1
ATOM 712 O O . PHE A 1 84 ? 7.086 0.880 -21.358 1.00 94.56 84 PHE A O 1
ATOM 719 N N . SER A 1 85 ? 5.720 2.159 -20.097 1.00 91.56 85 SER A N 1
ATOM 720 C CA . SER A 1 85 ? 5.443 3.233 -21.064 1.00 91.56 85 SER A CA 1
ATOM 721 C C . SER A 1 85 ? 6.675 3.833 -21.756 1.00 91.56 85 SER A C 1
ATOM 723 O O . SER A 1 85 ? 6.615 4.161 -22.935 1.00 91.56 85 SER A O 1
ATOM 725 N N . THR A 1 86 ? 7.800 3.949 -21.053 1.00 90.31 86 THR A N 1
ATOM 726 C CA . THR A 1 86 ? 9.051 4.525 -21.581 1.00 90.31 86 THR A CA 1
ATOM 727 C C . THR A 1 86 ? 9.713 3.651 -22.639 1.00 90.31 86 THR A C 1
ATOM 729 O O . THR A 1 86 ? 10.440 4.165 -23.486 1.00 90.31 86 THR A O 1
ATOM 732 N N . ARG A 1 87 ? 9.467 2.338 -22.585 1.00 92.75 87 ARG A N 1
ATOM 733 C CA . ARG A 1 87 ? 9.990 1.346 -23.532 1.00 92.75 87 ARG A CA 1
ATOM 734 C C . ARG A 1 87 ? 8.913 0.783 -24.455 1.00 92.75 87 ARG A C 1
ATOM 736 O O . ARG A 1 87 ? 9.257 0.143 -25.435 1.00 92.75 87 ARG A O 1
ATOM 743 N N . ASN A 1 88 ? 7.635 1.053 -24.170 1.00 94.50 88 ASN A N 1
ATOM 744 C CA . ASN A 1 88 ? 6.483 0.491 -24.876 1.00 94.50 88 ASN A CA 1
ATOM 745 C C . ASN A 1 88 ? 6.481 -1.053 -24.866 1.00 94.50 88 ASN A C 1
ATOM 747 O O . ASN A 1 88 ? 6.253 -1.706 -25.881 1.00 94.50 88 ASN A O 1
ATOM 751 N N . GLU A 1 89 ? 6.757 -1.640 -23.700 1.00 96.50 89 GLU A N 1
ATOM 752 C CA . GLU A 1 89 ? 6.922 -3.088 -23.523 1.00 96.50 89 GLU A CA 1
ATOM 753 C C . GLU A 1 89 ? 6.171 -3.592 -22.287 1.00 96.50 89 GLU A C 1
ATOM 755 O O . GLU A 1 89 ? 5.954 -2.848 -21.327 1.00 96.50 89 GLU A O 1
ATOM 760 N N . PHE A 1 90 ? 5.820 -4.880 -22.293 1.00 97.25 90 PHE A N 1
ATOM 761 C CA . PHE A 1 90 ? 5.299 -5.588 -21.126 1.00 97.25 90 PHE A CA 1
ATOM 762 C C . PHE A 1 90 ? 6.393 -6.453 -20.500 1.00 97.25 90 PHE A C 1
ATOM 764 O O . PHE A 1 90 ? 7.113 -7.153 -21.208 1.00 97.25 90 PHE A O 1
ATOM 771 N N . GLU A 1 91 ? 6.510 -6.427 -19.173 1.00 96.25 91 GLU A N 1
ATOM 772 C CA . GLU A 1 91 ? 7.516 -7.205 -18.447 1.00 96.25 91 GLU A CA 1
ATOM 773 C C . GLU A 1 91 ? 6.959 -7.776 -17.131 1.00 96.25 91 GLU A C 1
ATOM 775 O O . GLU A 1 91 ? 6.181 -7.130 -16.423 1.00 96.25 91 GLU A O 1
ATOM 780 N N . ASP A 1 92 ? 7.402 -8.984 -16.784 1.00 97.50 92 ASP A N 1
ATOM 781 C CA . ASP A 1 92 ? 7.204 -9.589 -15.468 1.00 97.50 92 ASP A CA 1
ATOM 782 C C . ASP A 1 92 ? 8.286 -9.121 -14.477 1.00 97.50 92 ASP A C 1
ATOM 784 O O . ASP A 1 92 ? 9.479 -9.121 -14.772 1.00 97.50 92 ASP A O 1
ATOM 788 N N . ARG A 1 93 ? 7.886 -8.788 -13.248 1.00 96.06 93 ARG A N 1
ATOM 789 C CA . ARG A 1 93 ? 8.778 -8.374 -12.152 1.00 96.06 93 ARG A CA 1
ATOM 790 C C . ARG A 1 93 ? 8.604 -9.285 -10.944 1.00 96.06 93 ARG A C 1
ATOM 792 O O . ARG A 1 93 ? 8.086 -8.878 -9.905 1.00 96.06 93 ARG A O 1
ATOM 799 N N . GLU A 1 94 ? 9.055 -10.534 -11.047 1.00 95.69 94 GLU A N 1
ATOM 800 C CA . GLU A 1 94 ? 8.970 -11.481 -9.920 1.00 95.69 94 GLU A CA 1
ATOM 801 C C . GLU A 1 94 ? 9.746 -10.963 -8.693 1.00 95.69 94 GLU A C 1
ATOM 803 O O . GLU A 1 94 ? 9.321 -11.123 -7.549 1.00 95.69 94 GLU A O 1
ATOM 808 N N . ASN A 1 95 ? 10.836 -10.220 -8.918 1.00 94.31 95 ASN A N 1
ATOM 809 C CA . ASN A 1 95 ? 11.605 -9.570 -7.859 1.00 94.31 95 ASN A CA 1
ATOM 810 C C . ASN A 1 95 ? 10.825 -8.478 -7.100 1.00 94.31 95 ASN A C 1
ATOM 812 O O . ASN A 1 95 ? 11.307 -8.017 -6.065 1.00 94.31 95 ASN A O 1
ATOM 816 N N . TRP A 1 96 ? 9.645 -8.050 -7.553 1.00 95.19 96 TRP A N 1
ATOM 817 C CA . TRP A 1 96 ? 8.799 -7.096 -6.830 1.00 95.19 96 TRP A CA 1
ATOM 818 C C . TRP A 1 96 ? 7.856 -7.737 -5.821 1.00 95.19 96 TRP A C 1
ATOM 820 O O . TRP A 1 96 ? 7.364 -7.028 -4.939 1.00 95.19 96 TRP A O 1
ATOM 830 N N . LYS A 1 97 ? 7.663 -9.054 -5.917 1.00 94.75 97 LYS A N 1
ATOM 831 C CA . LYS A 1 97 ? 6.806 -9.839 -5.034 1.00 94.75 97 LYS A CA 1
ATOM 832 C C . LYS A 1 97 ? 7.199 -9.660 -3.571 1.00 94.75 97 LYS A C 1
ATOM 834 O O . LYS A 1 97 ? 8.393 -9.555 -3.245 1.00 94.75 97 LYS A O 1
ATOM 839 N N . THR A 1 98 ? 6.188 -9.618 -2.712 1.00 92.62 98 THR A N 1
ATOM 840 C CA . THR A 1 98 ? 6.358 -9.710 -1.262 1.00 92.62 98 THR A CA 1
ATOM 841 C C . THR A 1 98 ? 6.880 -11.093 -0.880 1.00 92.62 98 THR A C 1
ATOM 843 O O . THR A 1 98 ? 6.778 -12.040 -1.660 1.00 92.62 98 THR A O 1
ATOM 846 N N . ILE A 1 99 ? 7.466 -11.222 0.305 1.00 92.00 99 ILE A N 1
ATOM 847 C CA . ILE A 1 99 ? 7.836 -12.540 0.835 1.00 92.00 99 ILE A CA 1
ATOM 848 C C . ILE A 1 99 ? 6.576 -13.391 1.080 1.00 92.00 99 ILE A C 1
ATOM 850 O O . ILE A 1 99 ? 5.491 -12.841 1.283 1.00 92.00 99 ILE A O 1
ATOM 854 N N . SER A 1 100 ? 6.708 -14.717 0.986 1.00 86.00 100 SER A N 1
ATOM 855 C CA . SER A 1 100 ? 5.601 -15.676 1.141 1.00 86.00 100 SER A CA 1
ATOM 856 C C . SER A 1 100 ? 5.172 -15.843 2.592 1.00 86.00 100 SER A C 1
ATOM 858 O O . SER A 1 100 ? 3.979 -15.885 2.874 1.00 86.00 100 SER A O 1
ATOM 860 N N . ASP A 1 101 ? 6.146 -15.884 3.495 1.00 84.38 101 ASP A N 1
ATOM 861 C CA . ASP A 1 101 ? 5.940 -16.285 4.881 1.00 84.38 101 ASP A CA 1
ATOM 862 C C . ASP A 1 101 ? 6.135 -15.073 5.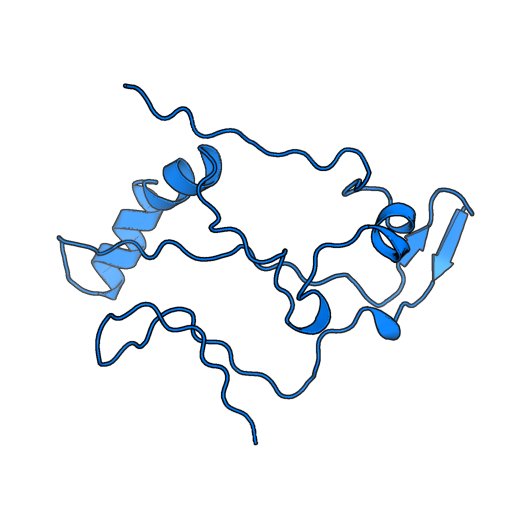783 1.00 84.38 101 ASP A C 1
ATOM 864 O O . ASP A 1 101 ? 7.233 -14.777 6.255 1.00 84.38 101 ASP A O 1
ATOM 868 N N . TRP A 1 102 ? 5.062 -14.300 5.945 1.00 76.69 102 TRP A N 1
ATOM 869 C CA . TRP A 1 102 ? 5.052 -13.169 6.862 1.00 76.69 102 TRP A CA 1
ATOM 870 C C . TRP A 1 102 ? 3.644 -12.914 7.403 1.00 76.69 102 TRP A C 1
ATOM 872 O O . TRP A 1 102 ? 2.661 -12.896 6.663 1.00 76.69 102 TRP A O 1
ATOM 882 N N . LEU A 1 103 ? 3.558 -12.676 8.710 1.00 76.81 103 LEU A N 1
ATOM 883 C CA . LEU A 1 103 ? 2.369 -12.156 9.376 1.00 76.81 103 LEU A CA 1
ATOM 884 C C . LEU A 1 103 ? 2.784 -10.922 10.161 1.00 76.81 103 LEU A C 1
ATOM 886 O O . LEU A 1 103 ? 3.629 -10.999 11.051 1.00 76.81 103 LEU A O 1
ATOM 890 N N . HIS A 1 104 ? 2.173 -9.790 9.835 1.00 75.12 104 HIS A N 1
ATOM 891 C CA . HIS A 1 104 ? 2.449 -8.520 10.486 1.00 75.12 104 HIS A CA 1
ATOM 892 C C . HIS A 1 104 ? 1.220 -8.014 11.222 1.00 75.12 104 HIS A C 1
ATOM 894 O O . HIS A 1 104 ? 0.158 -7.831 10.625 1.00 75.12 104 HIS A O 1
ATOM 900 N N . LEU A 1 105 ? 1.387 -7.760 12.518 1.00 71.56 105 LEU A N 1
ATOM 901 C CA . LEU A 1 105 ? 0.345 -7.220 13.381 1.00 71.56 105 LEU A CA 1
ATOM 902 C C . LEU A 1 105 ? 0.822 -5.882 13.954 1.00 71.56 105 LEU A C 1
ATOM 904 O O . LEU A 1 105 ? 1.644 -5.848 14.867 1.00 71.56 105 LEU A O 1
ATOM 908 N N . ASP A 1 106 ? 0.281 -4.771 13.440 1.00 69.81 106 ASP A N 1
ATOM 909 C CA . ASP A 1 106 ? 0.570 -3.424 13.973 1.00 69.81 106 ASP A CA 1
ATOM 910 C C . ASP A 1 106 ? 0.005 -3.225 15.397 1.00 69.81 106 ASP A C 1
ATOM 912 O O . ASP A 1 106 ? 0.451 -2.344 16.132 1.00 69.81 106 ASP A O 1
ATOM 916 N N . MET A 1 107 ? -0.987 -4.023 15.802 1.00 72.50 107 MET A N 1
ATOM 917 C CA . MET A 1 107 ? -1.615 -3.950 17.120 1.00 72.50 107 MET A CA 1
ATOM 918 C C . MET A 1 107 ? -1.871 -5.349 17.658 1.00 72.50 107 MET A C 1
ATOM 920 O O . MET A 1 107 ? -2.396 -6.214 16.958 1.00 72.50 107 MET A O 1
ATOM 924 N N . ASN A 1 108 ? -1.519 -5.554 18.922 1.00 71.81 108 ASN A N 1
ATOM 925 C CA . ASN A 1 108 ? -1.792 -6.795 19.618 1.00 71.81 108 ASN A CA 1
ATOM 926 C C . ASN A 1 108 ? -3.269 -6.808 20.067 1.00 71.81 108 ASN A C 1
ATOM 928 O O . ASN A 1 108 ? -3.647 -5.981 20.902 1.00 71.81 108 ASN A O 1
ATOM 932 N N . PRO A 1 109 ? -4.098 -7.743 19.568 1.00 66.62 109 PRO A N 1
ATOM 933 C CA . PRO A 1 109 ? -5.531 -7.764 19.862 1.00 66.62 109 PRO A CA 1
ATOM 934 C C . PRO A 1 109 ? -5.855 -8.153 21.312 1.00 66.62 109 PRO A C 1
ATOM 936 O O . PRO A 1 109 ? -6.942 -7.849 21.786 1.00 66.62 109 PRO A O 1
ATOM 939 N N . LEU A 1 110 ? -4.925 -8.790 22.035 1.00 68.69 110 LEU A N 1
ATOM 940 C CA . LEU A 1 110 ? -5.109 -9.180 23.439 1.00 68.69 110 LEU A CA 1
ATOM 941 C C . LEU A 1 110 ? -4.827 -8.027 24.407 1.00 68.69 110 LEU A C 1
ATOM 943 O O . LEU A 1 110 ? -5.426 -7.954 25.472 1.00 68.69 110 LEU A O 1
ATOM 947 N N . THR A 1 111 ? -3.887 -7.144 24.065 1.00 72.81 111 THR A N 1
ATOM 948 C CA . THR A 1 111 ? -3.429 -6.077 24.978 1.00 72.81 111 THR A CA 1
ATOM 949 C C . THR A 1 111 ? -3.818 -4.676 24.526 1.00 72.81 111 THR A C 1
ATOM 951 O O . THR A 1 111 ? -3.632 -3.723 25.280 1.00 72.81 111 THR A O 1
ATOM 954 N N . GLY A 1 112 ? -4.287 -4.523 23.286 1.00 65.31 112 GLY A N 1
ATOM 955 C CA . GLY A 1 112 ? -4.569 -3.227 22.676 1.00 65.31 112 GLY A 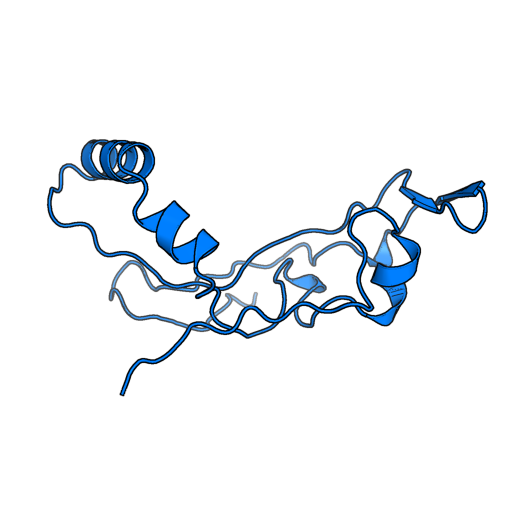CA 1
ATOM 956 C C . GLY A 1 112 ? -3.329 -2.355 22.444 1.00 65.31 112 GLY A C 1
ATOM 957 O O . GLY A 1 112 ? -3.451 -1.184 22.094 1.00 65.31 112 GLY A O 1
ATOM 958 N N . ARG A 1 113 ? -2.119 -2.889 22.649 1.00 63.72 113 ARG A N 1
ATOM 959 C CA . ARG A 1 113 ? -0.874 -2.140 22.455 1.00 63.72 113 ARG A CA 1
ATOM 960 C C . ARG A 1 113 ? -0.494 -2.133 20.978 1.00 63.72 113 ARG A C 1
ATOM 962 O O . ARG A 1 113 ? -0.603 -3.159 20.307 1.00 63.72 113 ARG A O 1
ATOM 969 N N . ALA A 1 114 ? -0.002 -0.995 20.492 1.00 61.53 114 ALA A N 1
ATOM 970 C CA . ALA A 1 114 ? 0.695 -0.946 19.212 1.00 61.53 114 ALA A CA 1
ATOM 971 C C . ALA A 1 114 ? 1.987 -1.763 19.336 1.00 61.53 114 ALA A C 1
ATOM 973 O O . ALA A 1 114 ? 2.770 -1.552 20.265 1.00 61.53 114 ALA A O 1
ATOM 974 N N . THR A 1 115 ? 2.194 -2.713 18.432 1.00 55.84 115 THR A N 1
ATOM 975 C CA . THR A 1 115 ? 3.366 -3.588 18.437 1.00 55.84 115 THR A CA 1
ATOM 976 C C . THR A 1 115 ? 4.003 -3.616 17.061 1.00 55.84 115 THR A C 1
ATOM 978 O O . THR A 1 115 ? 3.307 -3.655 16.056 1.00 55.84 115 THR A O 1
ATOM 981 N N . THR A 1 116 ? 5.330 -3.642 16.999 1.00 54.44 116 THR A N 1
ATOM 982 C CA . THR A 1 116 ? 6.080 -3.872 15.757 1.00 54.44 116 THR A CA 1
ATOM 983 C C . THR A 1 116 ? 6.641 -5.293 15.753 1.00 54.44 116 THR A C 1
ATOM 985 O O . THR A 1 116 ? 7.854 -5.468 15.664 1.00 54.44 116 THR A O 1
ATOM 988 N N . TYR A 1 117 ? 5.782 -6.303 15.921 1.00 50.47 117 TYR A N 1
ATOM 989 C CA . TYR A 1 117 ? 6.194 -7.708 15.847 1.00 50.47 117 TYR A CA 1
ATOM 990 C C . TYR A 1 117 ? 5.655 -8.351 14.570 1.00 50.47 117 TYR A C 1
ATOM 992 O O . TYR A 1 117 ? 4.479 -8.205 14.231 1.00 50.47 117 TYR A O 1
ATOM 1000 N N . GLY A 1 118 ? 6.539 -9.064 13.879 1.00 48.56 118 GLY A N 1
ATOM 1001 C CA . GLY A 1 118 ? 6.171 -10.132 12.961 1.00 48.56 118 GLY A CA 1
ATOM 1002 C C . GLY A 1 118 ? 6.440 -11.471 13.637 1.00 48.56 118 GLY A C 1
ATOM 1003 O O . GLY A 1 118 ? 7.297 -11.552 14.519 1.00 48.56 118 GLY A O 1
ATOM 1004 N N . PHE A 1 119 ? 5.702 -12.507 13.254 1.00 41.34 119 PHE A N 1
ATOM 1005 C CA . PHE A 1 119 ? 6.094 -13.870 13.605 1.00 41.34 119 PHE A CA 1
ATOM 1006 C C . PHE A 1 119 ? 7.221 -14.288 12.655 1.00 41.34 119 PHE A C 1
ATOM 1008 O O . PHE A 1 119 ? 7.019 -14.297 11.442 1.00 41.34 119 PHE A O 1
ATOM 1015 N N . GLU A 1 120 ? 8.401 -14.584 13.197 1.00 42.19 120 GLU A N 1
ATOM 1016 C CA . GLU A 1 120 ? 9.399 -15.396 12.497 1.00 42.19 120 GLU A CA 1
ATOM 1017 C C . GLU A 1 120 ? 9.030 -16.872 12.697 1.00 42.19 120 GLU A C 1
ATOM 1019 O O . GLU A 1 120 ? 8.542 -17.250 13.768 1.00 42.19 120 GLU A O 1
ATOM 1024 N N . HIS A 1 121 ? 9.209 -17.676 11.649 1.00 41.00 121 HIS A N 1
ATOM 1025 C CA . HIS A 1 121 ? 9.208 -19.133 11.759 1.00 41.00 121 HIS A CA 1
ATOM 1026 C C . HIS A 1 121 ? 10.554 -19.612 12.296 1.00 41.00 121 HIS A C 1
ATOM 1028 O O . HIS A 1 121 ? 11.584 -19.119 11.784 1.00 41.00 121 HIS A O 1
#

Foldseek 3Di:
DDDDQDDDDDPLDDPQACVSCVPDQAPPLLVQFRHDDFPPHPVVVCVQVPVVVLVVVCVVVVDNDDDDDTHTDGHADAFAQDQHPVVRDTDGHPVSHHDDDWDADQADPVPRDGDGDIDDD

Secondary structure (DSSP, 8-state):
----------TT--TT-GGGHHHHPPTTGGGTB--SS----HHHHHHHT-HHHHHHHHHHH--SSPPPP----B-PPP-SSEEETTTTEEE--GGGSPPSS--EEEE-TTT--EEEEEPP-

Sequence (121 aa):
MAFFLQETFNPDIRRDQPETWSYKWPNFSKLGILGNNRWLYPQACDNRQNPNIYKVFQILFGERELIVNITRAGLMRPTKNIYFSTRNEFEDRENWKTISDWLHLDMNPLTGRATTYGFEH

pLDDT: mean 83.26, std 15.21, range [37.34, 97.5]

Radius of gyratio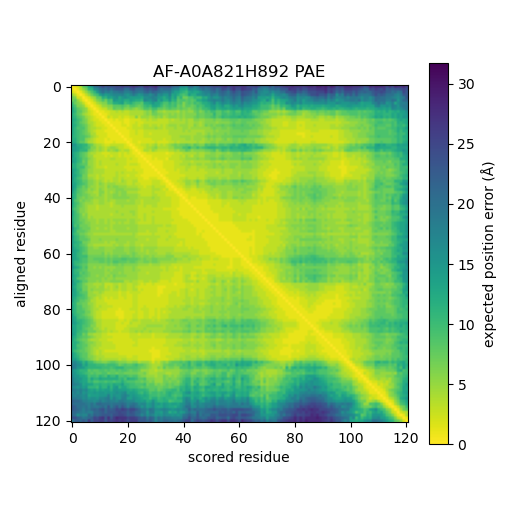n: 17.95 Å; Cα contacts (8 Å, |Δi|>4): 143; chains: 1; bounding box: 37×45×50 Å

Solvent-accessible surface area (backbone atoms only — not comparable to full-atom values): 7795 Å² total; per-residue (Å²): 135,85,83,74,68,75,77,82,81,61,88,70,54,48,97,90,38,61,71,32,50,78,85,59,57,52,53,54,41,50,75,24,27,55,42,89,54,70,51,64,37,66,68,51,51,50,59,71,64,30,68,70,58,46,52,51,51,29,63,75,69,74,41,90,82,74,86,82,85,86,46,64,49,73,57,75,61,81,36,65,76,40,66,32,77,94,76,73,44,70,45,68,36,72,89,48,47,51,65,90,85,72,51,79,42,64,51,39,88,90,76,74,43,78,37,96,50,60,64,81,133

Organism: NCBI:txid392032

Mean predicted aligned error: 7.09 Å